Protein AF-C5JAY9-F1 (afdb_monomer)

Solvent-accessible surface area (backbone atoms only — not comparable to full-atom values): 7268 Å² total; per-residue (Å²): 112,69,67,57,71,76,38,45,68,59,54,48,51,52,50,53,49,55,44,64,76,41,40,61,64,52,49,21,48,75,73,59,44,41,78,36,48,52,66,61,45,54,55,37,61,73,46,98,78,43,46,49,36,38,30,34,40,52,70,69,57,42,56,73,42,31,56,78,83,48,43,87,45,31,54,86,51,37,78,82,42,26,53,61,49,39,69,72,47,78,68,50,41,33,35,19,28,18,63,59,25,70,67,8,39,56,47,28,38,52,32,44,74,48,63,37,78,39,34,24,24,28,48,42,13,50,55,43,32,50,74,72,68,51,76,61,43,104

Mean predicted aligned error: 4.29 Å

Secondary structure (DSSP, 8-state):
-HHHHHHHHHHHHHHHHHHHHHHHHHHHHHTTEEEE-HHHHHHHHTSSS--EEEE-S-HHHHHH-EETTPEE--HHHHHHHHHHHHHHTTT--EEEE-SSSHHHHHHHHHHHHTT-SSEEEETTHHHHHHHTT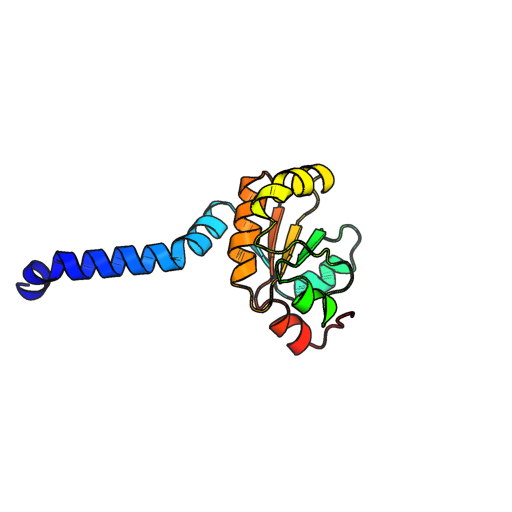--EE-

Radius of gyration: 17.71 Å; Cα contacts (8 Å, |Δi|>4): 225; chains: 1; bounding box: 49×29×50 Å

Sequence (138 aa):
MEWLEQNGLMLLMLAVFGYLLLWDRIMARILGVENITVHDLSTRLGGEDPPLLVDVRTPREFQAGHVKQAISVPLSELGSRREQIVRKNEGRAVAVICQSGNRSVKGSLALKRAGAKKVYNVAGGLSHWQAQGYTVLK

Foldseek 3Di:
DVVCVVCVVVVVVVVVVVCVVCVLVVLCVVLAAAADELVRLVVQCPDPQHAAEEEQDDPVVQQVWAAPNYDYDHLVRLLVCLLVCQVVRVQGAYEYAYQQQPSSSSSQSSNSVSPRNHYYGHHGGVPNNVVVVHGIDD

Nearest PDB structures (foldseek):
  3tp9-assembly1_B  TM=9.636E-01  e=5.477E-09  Alicyclobacillus acidocaldarius subsp. acidocaldarius DSM 446
  6mxv-assembly1_A  TM=9.030E-01  e=1.874E-09  Francisella tularensis subsp. tularensis SCHU S4
  3o3w-assembly2_F  TM=8.188E-01  e=2.135E-06  Halalkalibacterium halodurans
  3o3w-assembly2_D  TM=8.455E-01  e=3.650E-06  Halalkalibacterium halodurans
  1yt8-assembly1_A  TM=8.371E-01  e=6.673E-06  Pseudomonas aeruginosa

Structure (mmCIF, N/CA/C/O backbone):
data_AF-C5JAY9-F1
#
_entry.id   AF-C5JAY9-F1
#
loop_
_atom_site.group_PDB
_atom_site.id
_atom_site.type_symbol
_atom_site.label_atom_id
_atom_site.label_alt_id
_atom_site.label_comp_id
_atom_site.label_asym_id
_atom_site.label_entity_id
_atom_site.label_seq_id
_atom_site.pdbx_PDB_ins_code
_atom_site.Cartn_x
_atom_site.Cartn_y
_atom_site.Cartn_z
_atom_site.occupancy
_atom_site.B_iso_or_equiv
_atom_site.auth_seq_id
_atom_site.auth_comp_id
_atom_site.auth_asym_id
_atom_site.auth_atom_id
_atom_site.pdbx_PDB_model_num
ATOM 1 N N . MET A 1 1 ? 37.914 -6.129 -27.183 1.00 67.88 1 MET A N 1
ATOM 2 C CA . MET A 1 1 ? 37.323 -4.847 -27.625 1.00 67.88 1 MET A CA 1
ATOM 3 C C . MET A 1 1 ? 36.287 -5.078 -28.723 1.00 67.88 1 MET A C 1
ATOM 5 O O . MET A 1 1 ? 35.158 -4.659 -28.533 1.00 67.88 1 MET A O 1
ATOM 9 N N . GLU A 1 2 ? 36.592 -5.860 -29.764 1.00 83.94 2 GLU A N 1
ATOM 10 C CA . GLU A 1 2 ? 35.674 -6.165 -30.888 1.00 83.94 2 GLU A CA 1
ATOM 11 C C . GLU A 1 2 ? 34.303 -6.749 -30.495 1.00 83.94 2 GLU A C 1
ATOM 13 O O . GLU A 1 2 ? 33.283 -6.393 -31.077 1.00 83.94 2 GLU A O 1
ATOM 18 N N . TRP A 1 3 ? 34.243 -7.608 -29.470 1.00 86.06 3 TRP A N 1
ATOM 19 C CA . TRP A 1 3 ? 32.975 -8.201 -29.023 1.00 86.06 3 TRP A CA 1
ATOM 20 C C . TRP A 1 3 ? 31.979 -7.155 -28.502 1.00 86.06 3 TRP A C 1
ATOM 22 O O . TRP A 1 3 ? 30.781 -7.269 -28.750 1.00 86.06 3 TRP A O 1
ATOM 32 N N . LEU A 1 4 ? 32.465 -6.126 -27.801 1.00 82.19 4 LEU A N 1
ATOM 33 C CA . LEU A 1 4 ? 31.625 -5.049 -27.269 1.00 82.19 4 LEU A CA 1
ATOM 34 C C . LEU A 1 4 ? 31.088 -4.158 -28.390 1.00 82.19 4 LEU A C 1
ATOM 36 O O . LEU A 1 4 ? 29.932 -3.747 -28.335 1.00 82.19 4 LEU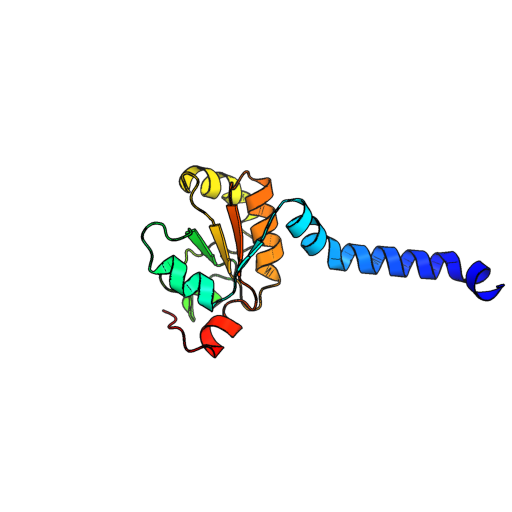 A O 1
ATOM 40 N N . GLU A 1 5 ? 31.896 -3.916 -29.422 1.00 84.38 5 GLU A N 1
ATOM 41 C CA . GLU A 1 5 ? 31.471 -3.159 -30.602 1.00 84.38 5 GLU A CA 1
ATOM 42 C C . GLU A 1 5 ? 30.418 -3.921 -31.416 1.00 84.38 5 GLU A C 1
ATOM 44 O O . GLU A 1 5 ? 29.430 -3.330 -31.847 1.00 84.38 5 GLU A O 1
ATOM 49 N N . GLN A 1 6 ? 30.551 -5.246 -31.543 1.00 91.19 6 GLN A N 1
ATOM 50 C CA . GLN A 1 6 ? 29.572 -6.088 -32.246 1.00 91.19 6 GLN A CA 1
ATOM 51 C C . GLN A 1 6 ? 28.268 -6.307 -31.464 1.00 91.19 6 GLN A C 1
ATOM 53 O O . GLN A 1 6 ? 27.214 -6.498 -32.066 1.00 91.19 6 GLN A O 1
ATOM 58 N N . ASN A 1 7 ? 28.312 -6.272 -30.129 1.00 93.81 7 ASN A N 1
ATOM 59 C CA . ASN A 1 7 ? 27.167 -6.598 -29.270 1.00 93.81 7 ASN A CA 1
ATOM 60 C C . ASN A 1 7 ? 26.556 -5.386 -28.551 1.00 93.81 7 ASN A C 1
ATOM 62 O O . ASN A 1 7 ? 25.682 -5.555 -27.697 1.00 93.81 7 ASN A O 1
ATOM 66 N N . GLY A 1 8 ? 26.965 -4.163 -28.896 1.00 93.12 8 GLY A N 1
ATOM 67 C CA . GLY A 1 8 ? 26.502 -2.940 -28.234 1.00 93.12 8 GLY A CA 1
ATOM 68 C C . GLY A 1 8 ? 24.975 -2.799 -28.197 1.00 93.12 8 GLY A C 1
ATOM 69 O O . GLY A 1 8 ? 24.414 -2.460 -27.156 1.00 93.12 8 GLY A O 1
ATOM 70 N N . LEU A 1 9 ? 24.280 -3.149 -29.288 1.00 94.06 9 LEU A N 1
ATOM 71 C CA . LEU A 1 9 ? 22.813 -3.113 -29.344 1.00 94.06 9 LEU A CA 1
ATOM 72 C C . LEU A 1 9 ? 22.167 -4.143 -28.403 1.00 94.06 9 LEU A C 1
ATOM 74 O O . LEU A 1 9 ? 21.178 -3.834 -27.743 1.00 94.06 9 LEU A O 1
ATOM 78 N N . MET A 1 10 ? 22.733 -5.349 -28.297 1.00 92.12 10 MET A N 1
ATOM 79 C CA . MET A 1 10 ? 22.253 -6.372 -27.363 1.00 92.12 10 MET A CA 1
ATOM 80 C C . MET A 1 10 ? 22.414 -5.908 -25.912 1.00 92.12 10 MET A C 1
ATOM 82 O O . MET A 1 10 ? 21.481 -6.022 -25.119 1.00 92.12 10 MET A O 1
ATOM 86 N N . LEU A 1 11 ? 23.571 -5.334 -25.573 1.00 94.19 11 LEU A N 1
ATOM 87 C CA . LEU A 1 11 ? 23.835 -4.786 -24.241 1.00 94.19 11 LEU A CA 1
ATOM 88 C C . LEU A 1 11 ? 22.891 -3.623 -23.909 1.00 94.19 11 LEU A C 1
ATOM 90 O O . LEU A 1 11 ? 22.359 -3.569 -22.800 1.00 94.19 11 LEU A O 1
ATOM 94 N N . LEU A 1 12 ? 22.615 -2.744 -24.877 1.00 95.25 12 LEU A N 1
ATOM 95 C CA . LEU A 1 12 ? 21.628 -1.673 -24.736 1.00 95.25 12 LEU A CA 1
ATOM 96 C C . LEU A 1 12 ? 20.226 -2.238 -24.472 1.00 95.25 12 LEU A C 1
ATOM 98 O O . LEU A 1 12 ? 19.550 -1.787 -23.552 1.00 95.25 12 LEU A O 1
ATOM 102 N N . MET A 1 13 ? 19.794 -3.244 -25.238 1.00 95.00 13 MET A N 1
ATOM 103 C CA . MET A 1 13 ? 18.486 -3.877 -25.046 1.00 95.00 13 MET A CA 1
ATOM 104 C C . MET A 1 13 ? 18.367 -4.534 -23.670 1.00 95.00 13 MET A C 1
ATOM 106 O O . MET A 1 13 ? 17.345 -4.365 -23.009 1.00 95.00 13 MET A O 1
ATOM 110 N N . LEU A 1 14 ? 19.410 -5.225 -23.200 1.00 95.31 14 LEU A N 1
ATOM 111 C CA . LEU A 1 14 ? 19.438 -5.807 -21.856 1.00 95.31 14 LEU A CA 1
ATOM 112 C C . LEU A 1 14 ? 19.372 -4.731 -20.767 1.00 95.31 14 LEU A C 1
ATOM 114 O O . LEU A 1 14 ? 18.643 -4.898 -19.789 1.00 95.31 14 LEU A O 1
ATOM 118 N N . ALA A 1 15 ? 20.076 -3.613 -20.949 1.00 94.12 15 ALA A N 1
ATOM 119 C CA . ALA A 1 15 ? 20.030 -2.486 -20.025 1.00 94.12 15 ALA A CA 1
ATOM 120 C C . ALA A 1 15 ? 18.639 -1.833 -19.988 1.00 94.12 15 ALA A C 1
ATOM 122 O O . ALA A 1 15 ? 18.084 -1.633 -18.908 1.00 94.12 15 ALA A O 1
ATOM 123 N N . VAL A 1 16 ? 18.038 -1.558 -21.152 1.00 95.25 16 VAL A N 1
ATOM 124 C CA . VAL A 1 16 ? 16.678 -1.006 -21.261 1.00 95.25 16 VAL A CA 1
ATOM 125 C C . VAL A 1 16 ? 15.661 -1.967 -20.654 1.00 95.25 16 VAL A C 1
ATOM 127 O O . VAL A 1 16 ? 14.815 -1.548 -19.869 1.00 95.25 16 VAL A O 1
ATOM 130 N N . PHE A 1 17 ? 15.755 -3.262 -20.949 1.00 94.69 17 PHE A N 1
ATOM 131 C CA . PHE A 1 17 ? 14.855 -4.268 -20.396 1.00 94.69 17 PHE A CA 1
ATOM 132 C C . PHE A 1 17 ? 14.981 -4.374 -18.871 1.00 94.69 17 PHE A C 1
ATOM 134 O O . PHE A 1 17 ? 13.976 -4.312 -18.162 1.00 94.69 17 PHE A O 1
ATOM 141 N N . GLY A 1 18 ? 16.209 -4.449 -18.348 1.00 91.44 18 GLY A N 1
ATOM 142 C CA . GLY A 1 18 ? 16.464 -4.438 -16.907 1.00 91.44 18 GLY A CA 1
ATOM 143 C C . GLY A 1 18 ? 15.924 -3.175 -16.234 1.00 91.44 18 GLY A C 1
ATOM 144 O O . GLY A 1 18 ? 15.315 -3.245 -15.166 1.00 91.44 18 GLY A O 1
ATOM 145 N N . TYR A 1 19 ? 16.064 -2.027 -16.895 1.00 91.56 19 TYR A N 1
ATOM 146 C CA . TYR A 1 19 ? 15.515 -0.765 -16.424 1.00 91.56 19 TYR A CA 1
ATOM 147 C C . TYR A 1 19 ? 13.983 -0.762 -16.391 1.00 91.56 19 TYR A C 1
ATOM 149 O O . TYR A 1 19 ? 13.402 -0.403 -15.369 1.00 91.56 19 TYR A O 1
ATOM 157 N N . LEU A 1 20 ? 13.316 -1.232 -17.449 1.00 89.94 20 LEU A N 1
ATOM 158 C CA . LEU A 1 20 ? 11.854 -1.342 -17.504 1.00 89.94 20 LEU A CA 1
ATOM 159 C C . LEU A 1 20 ? 11.300 -2.258 -16.401 1.00 89.94 20 LEU A C 1
ATOM 161 O O . LEU A 1 20 ? 10.275 -1.939 -15.799 1.00 89.94 20 LEU A O 1
ATOM 165 N N . LEU A 1 21 ? 11.996 -3.353 -16.074 1.00 87.62 21 LEU A N 1
ATOM 166 C CA . LEU A 1 21 ? 11.607 -4.257 -14.983 1.00 87.62 21 LEU A CA 1
ATOM 167 C C . LEU A 1 21 ? 11.727 -3.620 -13.591 1.00 87.62 21 LEU A C 1
ATOM 169 O O . LEU A 1 21 ? 11.006 -3.998 -12.663 1.00 87.62 21 LEU A O 1
ATOM 173 N N . LEU A 1 22 ? 12.644 -2.668 -13.426 1.00 89.44 22 LEU A N 1
ATOM 174 C CA . LEU A 1 22 ? 12.898 -1.993 -12.155 1.00 89.44 22 LEU A CA 1
ATOM 175 C C . LEU A 1 22 ? 12.255 -0.605 -12.067 1.00 89.44 22 LEU A C 1
ATOM 177 O O . LEU A 1 22 ? 12.229 -0.032 -10.976 1.00 89.44 22 LEU A O 1
ATOM 181 N N . TRP A 1 23 ? 11.693 -0.093 -13.165 1.00 89.38 23 TRP A N 1
ATOM 182 C CA . TRP A 1 23 ? 11.180 1.271 -13.291 1.00 89.38 23 TRP A CA 1
ATOM 183 C C . TRP A 1 23 ? 10.227 1.654 -12.159 1.00 89.38 23 TRP A C 1
ATOM 185 O O . TRP A 1 23 ? 10.418 2.683 -11.517 1.00 89.38 23 TRP A O 1
ATOM 195 N N . ASP A 1 24 ? 9.246 0.808 -11.837 1.00 88.69 24 ASP A N 1
ATOM 196 C CA . ASP A 1 24 ? 8.294 1.107 -10.760 1.00 88.69 24 ASP A CA 1
ATOM 197 C C . ASP A 1 24 ? 8.974 1.228 -9.393 1.00 88.69 24 ASP A C 1
ATOM 199 O O . ASP A 1 24 ? 8.597 2.083 -8.595 1.00 88.69 24 ASP A O 1
ATOM 203 N N . ARG A 1 25 ? 9.999 0.410 -9.116 1.00 90.06 25 ARG A N 1
ATOM 204 C CA . ARG A 1 25 ? 10.751 0.473 -7.852 1.00 90.06 25 ARG A CA 1
ATOM 205 C C . ARG A 1 25 ? 11.641 1.708 -7.788 1.00 90.06 25 ARG A C 1
ATOM 207 O O . ARG A 1 25 ? 11.746 2.326 -6.729 1.00 90.06 25 ARG A O 1
ATOM 214 N N . ILE A 1 26 ? 12.258 2.067 -8.910 1.00 91.56 26 ILE A N 1
ATOM 215 C CA . ILE A 1 26 ? 13.068 3.280 -9.041 1.00 91.56 26 ILE A CA 1
ATOM 216 C C . ILE A 1 26 ? 12.177 4.506 -8.826 1.00 91.56 26 ILE A C 1
ATOM 218 O O . ILE A 1 26 ? 12.443 5.315 -7.939 1.00 91.56 26 ILE A O 1
ATOM 222 N N . MET A 1 27 ? 11.061 4.594 -9.550 1.00 92.62 27 MET A N 1
ATOM 223 C CA . MET A 1 27 ? 10.123 5.709 -9.445 1.00 92.62 27 MET A CA 1
ATOM 224 C C . MET A 1 27 ? 9.453 5.795 -8.078 1.00 92.62 27 MET A C 1
ATOM 226 O O . MET A 1 27 ? 9.246 6.899 -7.582 1.00 92.62 27 MET A O 1
ATOM 230 N N . ALA A 1 28 ? 9.137 4.661 -7.448 1.00 90.75 28 ALA A N 1
ATOM 231 C CA . ALA A 1 28 ? 8.615 4.648 -6.087 1.00 90.75 28 ALA A CA 1
ATOM 232 C C . ALA A 1 28 ? 9.596 5.331 -5.124 1.00 90.75 28 ALA A C 1
ATOM 234 O O . ALA A 1 28 ? 9.187 6.213 -4.374 1.00 90.75 28 ALA A O 1
ATOM 235 N N . ARG A 1 29 ? 10.893 5.010 -5.200 1.00 91.50 29 ARG A N 1
ATOM 236 C CA . ARG A 1 29 ? 11.915 5.665 -4.370 1.00 91.50 29 ARG A CA 1
ATOM 237 C C . ARG A 1 29 ? 12.100 7.142 -4.701 1.00 91.50 29 ARG A C 1
ATOM 239 O O . ARG A 1 29 ? 12.133 7.947 -3.780 1.00 91.50 29 ARG A O 1
ATOM 246 N N . ILE A 1 30 ? 12.170 7.500 -5.985 1.00 93.12 30 ILE A N 1
ATOM 247 C CA . ILE A 1 30 ? 12.321 8.900 -6.425 1.00 93.12 30 ILE A CA 1
ATOM 248 C C . ILE A 1 30 ? 11.158 9.759 -5.926 1.00 93.12 30 ILE A C 1
ATOM 250 O O . ILE A 1 30 ? 11.371 10.865 -5.441 1.00 93.12 30 ILE A O 1
ATOM 254 N N . LEU A 1 31 ? 9.928 9.245 -5.998 1.00 92.81 31 LEU A N 1
ATOM 255 C CA . LEU A 1 31 ? 8.759 9.954 -5.488 1.00 92.81 31 LEU A CA 1
ATOM 256 C C . LEU A 1 31 ? 8.617 9.869 -3.962 1.00 92.81 31 LEU A C 1
ATOM 258 O O . LEU A 1 31 ? 7.643 10.394 -3.440 1.00 92.81 31 LEU A O 1
ATOM 262 N N . GLY A 1 32 ? 9.543 9.243 -3.231 1.00 93.94 32 GLY A N 1
ATOM 263 C CA . GLY A 1 32 ? 9.515 9.189 -1.767 1.00 93.94 32 GLY A CA 1
ATOM 264 C C . GLY A 1 32 ? 8.493 8.202 -1.194 1.00 93.94 32 GLY A C 1
ATOM 265 O O . GLY A 1 32 ? 7.874 8.477 -0.168 1.00 93.94 32 GLY A O 1
ATOM 266 N N . VAL A 1 33 ? 8.262 7.075 -1.871 1.00 96.75 33 VAL A N 1
ATOM 267 C CA . VAL A 1 33 ? 7.605 5.907 -1.271 1.00 96.75 33 VAL A CA 1
ATOM 268 C C . VAL A 1 33 ? 8.627 5.187 -0.397 1.00 96.75 33 VAL A C 1
ATOM 270 O O . VAL A 1 33 ? 9.649 4.697 -0.880 1.00 96.75 33 VAL A O 1
ATOM 273 N N . GLU A 1 34 ? 8.328 5.100 0.891 1.00 96.44 34 GLU A N 1
ATOM 274 C CA . GLU A 1 34 ? 9.155 4.397 1.870 1.00 96.44 34 GLU A CA 1
ATOM 275 C C . GLU A 1 34 ? 8.712 2.928 1.975 1.00 96.44 34 GLU A C 1
ATOM 277 O O . GLU A 1 34 ? 7.548 2.597 1.751 1.00 96.44 34 GLU A O 1
ATOM 282 N N . ASN A 1 35 ? 9.621 2.018 2.326 1.00 97.00 35 ASN A N 1
ATOM 283 C CA . ASN A 1 35 ? 9.226 0.662 2.710 1.00 97.00 35 ASN A CA 1
ATOM 284 C C . ASN A 1 35 ? 9.009 0.621 4.221 1.00 97.00 35 ASN A C 1
ATOM 286 O O . ASN A 1 35 ? 9.831 1.141 4.969 1.00 97.00 35 ASN A O 1
ATOM 290 N N . ILE A 1 36 ? 7.940 -0.037 4.656 1.00 97.62 36 ILE A N 1
ATOM 291 C CA . ILE A 1 36 ? 7.690 -0.325 6.069 1.00 97.62 36 ILE A CA 1
ATOM 292 C C . ILE A 1 36 ? 7.703 -1.836 6.287 1.00 97.62 36 ILE A C 1
ATOM 294 O O . ILE A 1 36 ? 7.188 -2.591 5.454 1.00 97.62 36 ILE A O 1
ATOM 298 N N . THR A 1 37 ? 8.312 -2.291 7.381 1.00 97.94 37 THR A N 1
ATOM 299 C CA . THR A 1 37 ? 8.264 -3.705 7.764 1.00 97.94 37 THR A CA 1
ATOM 300 C C . THR A 1 37 ? 6.875 -4.059 8.299 1.00 97.94 37 THR A C 1
ATOM 302 O O . THR A 1 37 ? 6.119 -3.191 8.737 1.00 97.94 37 THR A O 1
ATOM 305 N N . VAL A 1 38 ? 6.517 -5.344 8.285 1.00 97.38 38 VAL A N 1
ATOM 306 C CA . VAL A 1 38 ? 5.248 -5.796 8.884 1.00 97.38 38 VAL A CA 1
ATOM 307 C C . VAL A 1 38 ? 5.203 -5.542 10.393 1.00 97.38 38 VAL A C 1
ATOM 309 O O . VAL A 1 38 ? 4.141 -5.226 10.919 1.00 97.38 38 VAL A O 1
ATOM 312 N N . HIS A 1 39 ? 6.359 -5.588 11.062 1.00 97.00 39 HIS A N 1
ATOM 313 C CA . HIS A 1 39 ? 6.482 -5.291 12.485 1.00 97.00 39 HIS A CA 1
ATOM 314 C C . HIS A 1 39 ? 6.196 -3.816 12.781 1.00 97.00 39 HIS A C 1
ATOM 316 O O . HIS A 1 39 ? 5.291 -3.505 13.554 1.00 97.00 39 HIS A O 1
ATOM 322 N N . ASP A 1 40 ? 6.887 -2.902 12.093 1.00 97.38 40 ASP A N 1
ATOM 323 C CA . ASP A 1 40 ? 6.679 -1.460 12.270 1.00 97.38 40 ASP A CA 1
ATOM 324 C C . ASP A 1 40 ? 5.254 -1.048 11.899 1.00 97.38 40 ASP A C 1
ATOM 326 O O . ASP A 1 40 ? 4.661 -0.184 12.545 1.00 97.38 40 ASP A O 1
ATOM 330 N N . LEU A 1 41 ? 4.688 -1.666 10.856 1.00 97.56 41 LEU A N 1
ATOM 331 C CA . LEU A 1 41 ? 3.300 -1.437 10.483 1.00 97.56 41 LEU A CA 1
ATOM 332 C C . LEU A 1 41 ? 2.353 -1.880 11.601 1.00 97.56 41 LEU A C 1
ATOM 334 O O . LEU A 1 41 ? 1.463 -1.114 11.953 1.00 97.56 41 LEU A O 1
ATOM 338 N N . SER A 1 42 ? 2.547 -3.074 12.172 1.00 96.94 42 SER A N 1
ATOM 339 C CA . SER A 1 42 ? 1.723 -3.565 13.282 1.00 96.94 42 SER A CA 1
ATOM 340 C C . SER A 1 42 ? 1.752 -2.609 14.472 1.00 96.94 42 SER A C 1
ATOM 342 O O . SER A 1 42 ? 0.699 -2.295 15.022 1.00 96.94 42 SER A O 1
ATOM 344 N N . THR A 1 43 ? 2.931 -2.101 14.836 1.00 96.38 43 THR A N 1
ATOM 345 C CA . THR A 1 43 ? 3.077 -1.119 15.918 1.00 96.38 43 THR A CA 1
ATOM 346 C C . THR A 1 43 ? 2.334 0.178 15.598 1.00 96.38 43 THR A C 1
ATOM 348 O O . THR A 1 43 ? 1.579 0.678 16.427 1.00 96.38 43 THR A O 1
ATOM 351 N N . ARG A 1 44 ? 2.475 0.709 14.375 1.00 96.25 44 ARG A N 1
ATOM 352 C CA . ARG A 1 44 ? 1.790 1.947 13.962 1.00 96.25 44 ARG A CA 1
ATOM 353 C C . ARG A 1 44 ? 0.272 1.801 13.889 1.00 96.25 44 ARG A C 1
ATOM 355 O O . ARG A 1 44 ? -0.429 2.747 14.220 1.00 96.25 44 ARG A O 1
ATOM 362 N N . LEU A 1 45 ? -0.240 0.640 13.478 1.00 96.50 45 LEU A N 1
ATOM 363 C CA . LEU A 1 45 ? -1.683 0.367 13.432 1.00 96.50 45 LEU A CA 1
ATOM 364 C C . LEU A 1 45 ? -2.334 0.313 14.823 1.00 96.50 45 LEU A C 1
ATOM 366 O O . LEU A 1 45 ? -3.553 0.442 14.921 1.00 96.50 45 LEU A O 1
ATOM 370 N N . GLY A 1 46 ? -1.544 0.096 15.879 1.00 94.81 46 GLY A N 1
ATOM 371 C CA . GLY A 1 46 ? -1.990 0.159 17.272 1.00 94.81 46 GLY A CA 1
ATOM 372 C C . GLY A 1 46 ? -1.747 1.506 17.960 1.00 94.81 46 GLY A C 1
ATOM 373 O O . GLY A 1 46 ? -2.049 1.622 19.143 1.00 94.81 46 GLY A O 1
ATOM 374 N N . GLY A 1 47 ? -1.170 2.490 17.262 1.00 93.94 47 GLY A N 1
ATOM 375 C CA . GLY A 1 47 ? -0.862 3.816 17.806 1.00 93.94 47 GLY A CA 1
ATOM 376 C C . GLY A 1 47 ? -2.006 4.826 17.672 1.00 93.94 47 GLY A C 1
ATOM 377 O O . GLY A 1 47 ? -3.088 4.503 17.188 1.00 93.94 47 GLY A O 1
ATOM 378 N N . GLU A 1 48 ? -1.741 6.072 18.078 1.00 90.62 48 GLU A N 1
ATOM 379 C CA . GLU A 1 48 ? -2.731 7.165 18.090 1.00 90.62 48 GLU A CA 1
ATOM 380 C C . GLU A 1 48 ? -3.100 7.691 16.689 1.00 90.62 48 GLU A C 1
ATOM 382 O O . GLU A 1 48 ? -4.245 8.077 16.468 1.00 90.62 48 GLU A O 1
ATOM 387 N N . ASP A 1 49 ? -2.163 7.667 15.732 1.00 92.38 49 ASP A N 1
ATOM 388 C CA . ASP A 1 49 ? -2.383 8.065 14.330 1.00 92.38 49 ASP A CA 1
ATOM 389 C C . ASP A 1 49 ? -2.033 6.908 13.372 1.00 92.38 49 ASP A C 1
ATOM 391 O O . ASP A 1 49 ? -0.950 6.879 12.766 1.00 92.38 49 ASP A O 1
ATOM 395 N N . PRO A 1 50 ? -2.900 5.880 13.277 1.00 96.19 50 PRO A N 1
ATOM 396 C CA . PRO A 1 50 ? -2.633 4.725 12.441 1.00 96.19 50 PRO A CA 1
ATOM 397 C C . PRO A 1 50 ? -2.712 5.103 10.954 1.00 96.19 50 PRO A C 1
ATOM 399 O O . PRO A 1 50 ? -3.632 5.812 10.526 1.00 96.19 50 PRO A O 1
ATOM 402 N N . PRO A 1 51 ? -1.787 4.597 10.116 1.00 97.25 51 PRO A N 1
ATOM 403 C CA . PRO A 1 51 ? -1.864 4.827 8.685 1.00 97.25 51 PRO A CA 1
ATOM 404 C C . PRO A 1 51 ? -3.121 4.175 8.100 1.00 97.25 51 PRO A C 1
ATOM 406 O O . PRO A 1 51 ? -3.532 3.094 8.524 1.00 97.25 51 PRO A O 1
ATOM 409 N N . LEU A 1 52 ? -3.676 4.770 7.044 1.00 97.69 52 LEU A N 1
ATOM 410 C CA . LEU A 1 52 ? -4.685 4.102 6.230 1.00 97.69 52 LEU A CA 1
ATOM 411 C C . LEU A 1 52 ? -4.047 2.889 5.550 1.00 97.69 52 LEU A C 1
ATOM 413 O O . LEU A 1 52 ? -3.172 3.041 4.695 1.00 97.69 52 LEU A O 1
ATOM 417 N N . LEU A 1 53 ? -4.495 1.688 5.907 1.00 98.12 53 LEU A N 1
ATOM 418 C CA . LEU A 1 53 ? -4.021 0.455 5.295 1.00 98.12 53 LEU A CA 1
ATOM 419 C C . LEU A 1 53 ? -4.886 0.090 4.084 1.00 98.12 53 LEU A C 1
ATOM 421 O O . LEU A 1 53 ? -6.073 -0.197 4.216 1.00 98.12 53 LEU A O 1
ATOM 425 N N . VAL A 1 54 ? -4.284 0.084 2.898 1.00 98.25 54 VAL A N 1
ATOM 426 C CA . VAL A 1 54 ? -4.941 -0.245 1.628 1.00 98.25 54 VAL A CA 1
ATOM 427 C C . VAL A 1 54 ? -4.428 -1.587 1.124 1.00 98.25 54 VAL A C 1
ATOM 429 O O . VAL A 1 54 ? -3.247 -1.727 0.804 1.00 98.25 54 VAL A O 1
ATOM 432 N N . ASP A 1 55 ? -5.316 -2.568 1.014 1.00 98.50 55 ASP A N 1
ATOM 433 C CA . ASP A 1 55 ? -5.013 -3.858 0.404 1.00 98.50 55 ASP A CA 1
ATOM 434 C C . ASP A 1 55 ? -5.374 -3.838 -1.083 1.00 98.50 55 ASP A C 1
ATOM 436 O O . ASP A 1 55 ? -6.536 -3.658 -1.453 1.00 98.50 55 ASP A O 1
ATOM 440 N N . VAL A 1 56 ? -4.361 -4.022 -1.933 1.00 98.38 56 VAL A N 1
ATOM 441 C CA . VAL A 1 56 ? -4.504 -3.968 -3.397 1.00 98.38 56 VAL A CA 1
ATOM 442 C C . VAL A 1 56 ? -4.634 -5.336 -4.062 1.00 98.38 56 VAL A C 1
ATOM 444 O O . VAL A 1 56 ? -4.530 -5.449 -5.290 1.00 98.38 56 VAL A O 1
ATOM 447 N N . ARG A 1 57 ? -4.826 -6.396 -3.273 1.00 98.50 57 ARG A N 1
ATOM 448 C CA . ARG A 1 57 ? -5.144 -7.735 -3.783 1.00 98.50 57 ARG A CA 1
ATOM 449 C C . ARG A 1 57 ? -6.565 -7.789 -4.343 1.00 98.50 57 ARG A C 1
ATOM 451 O O . ARG A 1 57 ? -7.343 -6.846 -4.232 1.00 98.50 57 ARG A O 1
ATOM 458 N N . THR A 1 58 ? -6.895 -8.901 -4.991 1.00 98.06 58 T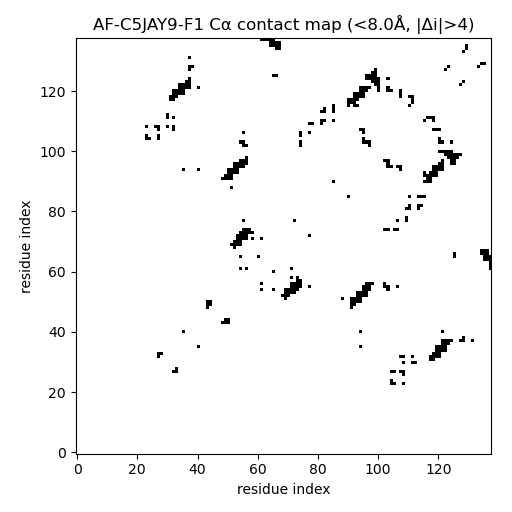HR A N 1
ATOM 459 C CA . THR A 1 58 ? -8.257 -9.126 -5.487 1.00 98.06 58 THR A CA 1
ATOM 460 C C . THR A 1 58 ? -9.257 -9.214 -4.326 1.00 98.06 58 THR A C 1
ATOM 462 O O . THR A 1 58 ? -8.875 -9.615 -3.222 1.00 98.06 58 THR A O 1
ATOM 465 N N . PRO A 1 59 ? -10.552 -8.923 -4.555 1.00 97.25 59 PRO A N 1
ATOM 466 C CA . PRO A 1 59 ? -11.570 -9.050 -3.510 1.00 97.25 59 PRO A CA 1
ATOM 467 C C . PRO A 1 59 ? -11.632 -10.460 -2.904 1.00 97.25 59 PRO A C 1
ATOM 469 O O . PRO A 1 59 ? -11.788 -10.610 -1.697 1.00 97.25 59 PRO A O 1
ATOM 472 N N . ARG A 1 60 ? -11.423 -11.499 -3.727 1.00 97.44 60 ARG A N 1
ATOM 473 C CA . ARG A 1 60 ? -11.376 -12.897 -3.274 1.00 97.44 60 ARG A CA 1
ATOM 474 C C . ARG A 1 60 ? -10.204 -13.164 -2.326 1.00 97.44 60 ARG A C 1
ATOM 476 O O . ARG A 1 60 ? -10.390 -13.813 -1.304 1.00 97.44 60 ARG A O 1
ATOM 483 N N . GLU A 1 61 ? -9.008 -12.668 -2.649 1.00 97.75 61 GLU A N 1
ATOM 484 C CA . GLU A 1 61 ? -7.837 -12.771 -1.762 1.00 97.75 61 GLU A CA 1
ATOM 485 C C . GLU A 1 61 ? -8.062 -12.023 -0.439 1.00 97.75 61 GLU A C 1
ATOM 487 O O . GLU A 1 61 ? -7.639 -12.500 0.611 1.00 97.75 61 GLU A O 1
ATOM 492 N N . PHE A 1 62 ? -8.730 -10.867 -0.486 1.00 98.06 62 PHE A N 1
ATOM 493 C CA . PHE A 1 62 ? -9.048 -10.068 0.698 1.00 98.06 62 PHE A CA 1
ATOM 494 C C . PHE A 1 62 ? -10.029 -10.791 1.635 1.00 98.06 62 PHE A C 1
ATOM 496 O O . PHE A 1 62 ? -9.764 -10.910 2.830 1.00 98.06 62 PHE A O 1
ATOM 503 N N . GLN A 1 63 ? -11.117 -11.342 1.088 1.00 96.88 63 GLN A N 1
ATOM 504 C CA . GLN A 1 63 ? -12.113 -12.128 1.836 1.00 96.88 63 GLN A CA 1
ATOM 505 C C . GLN A 1 63 ? -11.539 -13.433 2.409 1.00 96.88 63 GLN A C 1
ATOM 507 O O . GLN A 1 63 ? -11.991 -13.922 3.438 1.00 96.88 63 GLN A O 1
ATOM 512 N N . ALA A 1 64 ? -10.528 -14.019 1.761 1.00 96.19 64 ALA A N 1
ATOM 513 C CA . ALA A 1 64 ? -9.864 -15.213 2.282 1.00 96.19 64 ALA A CA 1
ATOM 514 C C . ALA A 1 64 ? -9.030 -14.934 3.549 1.00 96.19 64 ALA A C 1
ATOM 516 O O . ALA A 1 64 ? -8.732 -15.861 4.308 1.00 96.19 64 ALA A O 1
ATOM 517 N N . GLY A 1 65 ? -8.638 -13.677 3.765 1.00 97.06 65 GLY A N 1
ATOM 518 C CA . GLY A 1 65 ? -7.814 -13.252 4.887 1.00 97.06 65 GLY A CA 1
ATOM 519 C C . GLY A 1 65 ? -7.161 -11.895 4.626 1.00 97.06 65 GLY A C 1
ATOM 520 O O . GLY A 1 65 ? -6.425 -11.750 3.647 1.00 97.06 65 GLY A O 1
ATOM 521 N N . HIS A 1 66 ? -7.361 -10.916 5.505 1.00 98.19 66 HIS A N 1
ATOM 522 C CA . HIS A 1 66 ? -6.770 -9.577 5.408 1.00 98.19 66 HIS A CA 1
ATOM 523 C C . HIS A 1 66 ? -6.354 -9.023 6.775 1.00 98.19 66 HIS A C 1
ATOM 525 O O . HIS A 1 66 ? -6.790 -9.491 7.824 1.00 98.19 66 HIS A O 1
ATOM 531 N N . VAL A 1 67 ? -5.478 -8.018 6.776 1.00 97.62 67 VAL A N 1
ATOM 532 C CA . VAL A 1 67 ? -5.060 -7.340 8.011 1.00 97.62 67 VAL A CA 1
ATOM 533 C C . VAL A 1 67 ? -6.236 -6.551 8.587 1.00 97.62 67 VAL A C 1
ATOM 535 O O . VAL A 1 67 ? -6.956 -5.876 7.850 1.00 97.62 67 VAL A O 1
ATOM 538 N N . LYS A 1 68 ? -6.420 -6.599 9.910 1.00 94.31 68 LYS A N 1
ATOM 539 C CA . LYS A 1 68 ? -7.448 -5.806 10.599 1.00 94.31 68 LYS A CA 1
ATOM 540 C C . LYS A 1 68 ? -7.301 -4.319 10.234 1.00 94.31 68 LYS A C 1
ATOM 542 O O . LYS A 1 68 ? -6.189 -3.806 10.201 1.00 94.31 68 LYS A O 1
ATOM 547 N N . GLN A 1 69 ? -8.424 -3.631 10.011 1.00 93.31 69 GLN A N 1
ATOM 548 C CA . GLN A 1 69 ? -8.502 -2.219 9.580 1.00 93.31 69 GLN A CA 1
ATOM 549 C C . GLN A 1 69 ? -8.089 -1.945 8.118 1.00 93.31 69 GLN A C 1
ATOM 551 O O . GLN A 1 69 ? -8.206 -0.806 7.668 1.00 93.31 69 GLN A O 1
ATOM 556 N N . ALA A 1 70 ? -7.641 -2.951 7.355 1.00 97.44 70 ALA A N 1
ATOM 557 C CA . ALA A 1 70 ? -7.363 -2.765 5.934 1.00 97.44 70 ALA A CA 1
ATOM 558 C C . ALA A 1 70 ? -8.652 -2.495 5.147 1.00 97.44 70 ALA A C 1
ATOM 560 O O . ALA A 1 70 ? -9.669 -3.153 5.365 1.00 97.44 70 ALA A O 1
ATOM 561 N N . ILE A 1 71 ? -8.594 -1.580 4.180 1.00 97.00 71 ILE A N 1
ATOM 562 C CA . ILE A 1 71 ? -9.641 -1.421 3.167 1.00 97.00 71 ILE A CA 1
ATOM 563 C C . ILE A 1 71 ? -9.252 -2.144 1.878 1.00 97.00 71 ILE A C 1
ATOM 565 O O . ILE A 1 71 ? -8.102 -2.079 1.442 1.00 97.00 71 ILE A O 1
ATOM 569 N N . SER A 1 72 ? -10.215 -2.810 1.239 1.00 97.62 72 SER A N 1
ATOM 570 C CA . SER A 1 72 ? -10.000 -3.460 -0.056 1.00 97.62 72 SER A CA 1
ATOM 571 C C . SER A 1 72 ? -10.122 -2.448 -1.196 1.00 97.62 72 SER A C 1
ATOM 573 O O . SER A 1 72 ? -11.186 -1.860 -1.423 1.00 97.62 72 SER A O 1
ATOM 575 N N . VAL A 1 73 ? -9.025 -2.236 -1.921 1.00 97.44 73 VAL A N 1
ATOM 576 C CA . VAL A 1 73 ? -8.998 -1.450 -3.159 1.00 97.44 73 VAL A CA 1
ATOM 577 C C . VAL A 1 73 ? -8.113 -2.179 -4.168 1.00 97.44 73 VAL A C 1
ATOM 579 O O . VAL A 1 73 ? -6.917 -1.889 -4.245 1.00 97.44 73 VAL A O 1
ATOM 582 N N . PRO A 1 74 ? -8.671 -3.120 -4.949 1.00 97.69 74 PRO A N 1
ATOM 583 C CA . PRO A 1 74 ? -7.902 -3.906 -5.903 1.00 97.69 74 PRO A CA 1
ATOM 584 C C . PRO A 1 74 ? -7.057 -3.029 -6.824 1.00 97.69 74 PRO A C 1
ATOM 586 O O . PRO A 1 74 ? -7.498 -1.968 -7.270 1.00 97.69 74 PRO A O 1
ATOM 589 N N . LEU A 1 75 ? -5.846 -3.485 -7.153 1.00 97.00 75 LEU A N 1
ATOM 590 C CA . LEU A 1 75 ? -4.915 -2.706 -7.976 1.00 97.00 75 LEU A CA 1
ATOM 591 C C . LEU A 1 75 ? -5.526 -2.253 -9.315 1.00 97.00 75 LEU A C 1
ATOM 593 O O . LEU A 1 75 ? -5.219 -1.161 -9.788 1.00 97.00 75 LEU A O 1
ATOM 597 N N . SER A 1 76 ? -6.409 -3.069 -9.896 1.00 95.69 76 SER A N 1
ATOM 598 C CA . SER A 1 76 ? -7.152 -2.764 -11.124 1.00 95.69 76 SER A CA 1
ATOM 599 C C . SER A 1 76 ? -8.087 -1.559 -10.989 1.00 95.69 76 SER A C 1
ATOM 601 O O . SER A 1 76 ? -8.285 -0.829 -11.953 1.00 95.69 76 SER A O 1
ATOM 603 N N . GLU A 1 77 ? -8.640 -1.322 -9.801 1.00 94.69 77 GLU A N 1
ATOM 604 C CA . GLU A 1 77 ? -9.555 -0.210 -9.512 1.00 94.69 77 GLU A CA 1
ATOM 605 C C . GLU A 1 77 ? -8.835 1.011 -8.938 1.00 94.69 77 GLU A C 1
ATOM 607 O O . GLU A 1 77 ? -9.343 2.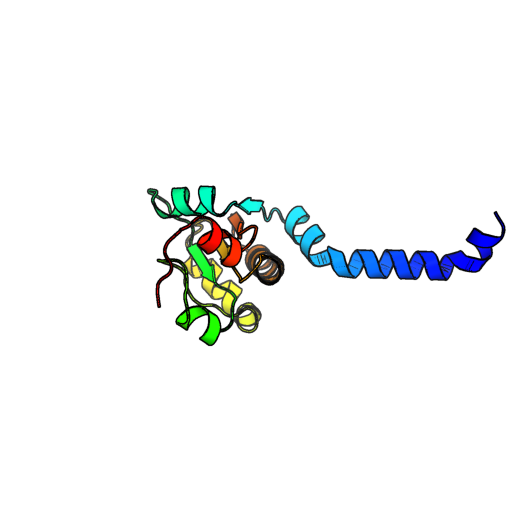132 -8.984 1.00 94.69 77 GLU A O 1
ATOM 612 N N . LEU A 1 78 ? -7.638 0.818 -8.382 1.00 93.75 78 LEU A N 1
ATOM 613 C CA . LEU A 1 78 ? -6.883 1.888 -7.742 1.00 93.75 78 LEU A CA 1
ATOM 614 C C . LEU A 1 78 ? -6.606 3.046 -8.712 1.00 93.75 78 LEU A C 1
ATOM 616 O O . LEU A 1 78 ? -6.581 4.203 -8.301 1.00 93.75 78 LEU A O 1
ATOM 620 N N . GLY A 1 79 ? -6.466 2.749 -10.008 1.00 90.00 79 GLY A N 1
ATOM 621 C CA . GLY A 1 79 ? -6.321 3.751 -11.060 1.00 90.00 79 GLY A CA 1
ATOM 622 C C . GLY A 1 79 ? -7.430 4.808 -11.044 1.00 90.00 79 GLY A C 1
ATOM 623 O O . GLY A 1 79 ? -7.118 5.994 -11.039 1.00 90.00 79 GLY A O 1
ATOM 624 N N . SER A 1 80 ? -8.699 4.407 -10.977 1.00 93.00 80 SER A N 1
ATOM 625 C CA . SER A 1 80 ? -9.838 5.336 -10.970 1.00 93.00 80 SER A CA 1
ATOM 626 C C . SER A 1 80 ? -10.171 5.873 -9.574 1.00 93.00 80 SER A C 1
ATOM 628 O O . SER A 1 80 ? -10.739 6.954 -9.446 1.00 93.00 80 SER A O 1
ATOM 630 N N . ARG A 1 81 ? -9.802 5.149 -8.509 1.00 93.50 81 ARG A N 1
ATOM 631 C CA . ARG A 1 81 ? -10.184 5.482 -7.123 1.00 93.50 81 ARG A CA 1
ATOM 632 C C . ARG A 1 81 ? -9.136 6.289 -6.348 1.00 93.50 81 ARG A C 1
ATOM 634 O O . ARG A 1 81 ? -9.469 6.865 -5.313 1.00 93.50 81 ARG A O 1
ATOM 641 N N . ARG A 1 82 ? -7.885 6.357 -6.819 1.00 95.06 82 ARG A N 1
ATOM 642 C CA . ARG A 1 82 ? -6.752 6.986 -6.102 1.00 95.06 82 ARG A CA 1
ATOM 643 C C . ARG A 1 82 ? -7.024 8.413 -5.619 1.00 95.06 82 ARG A C 1
ATOM 645 O O . ARG A 1 82 ? -6.740 8.714 -4.467 1.00 95.06 82 ARG A O 1
ATOM 652 N N . GLU A 1 83 ? -7.611 9.274 -6.446 1.00 94.56 83 GLU A N 1
ATOM 653 C CA . GLU A 1 83 ? -7.864 10.680 -6.088 1.00 94.56 83 GLU A CA 1
ATOM 654 C C . GLU A 1 83 ? -8.927 10.801 -4.995 1.00 94.56 83 GLU A C 1
ATOM 656 O O . GLU A 1 83 ? -8.786 11.580 -4.052 1.00 94.56 83 GLU A O 1
ATOM 661 N N . GLN A 1 84 ? -9.969 9.969 -5.071 1.00 94.50 84 GLN A N 1
ATOM 662 C CA . GLN A 1 84 ? -10.985 9.884 -4.028 1.00 94.50 84 GLN A CA 1
ATOM 663 C C . GLN A 1 84 ? -10.375 9.415 -2.701 1.00 94.50 84 GLN A C 1
ATOM 665 O O . GLN A 1 84 ? -10.712 9.968 -1.654 1.00 94.50 84 GLN A O 1
ATOM 670 N N . ILE A 1 85 ? -9.485 8.418 -2.742 1.00 94.19 85 ILE A N 1
ATOM 671 C CA . ILE A 1 85 ? -8.787 7.902 -1.557 1.00 94.19 85 ILE A CA 1
ATOM 672 C C . ILE A 1 85 ? -7.934 9.004 -0.934 1.00 94.19 85 ILE A C 1
ATOM 674 O O . ILE A 1 85 ? -8.080 9.271 0.253 1.00 94.19 85 ILE A O 1
ATOM 678 N N . VAL A 1 86 ? -7.102 9.688 -1.727 1.00 95.00 86 VAL A N 1
ATOM 679 C CA . VAL A 1 86 ? -6.239 10.774 -1.233 1.00 95.00 86 VAL A CA 1
ATOM 680 C C . VAL A 1 86 ? -7.062 11.892 -0.599 1.00 95.00 86 VAL A C 1
ATOM 682 O O . VAL A 1 86 ? -6.738 12.325 0.505 1.00 95.00 86 VAL A O 1
ATOM 685 N N . ARG A 1 87 ? -8.162 12.305 -1.242 1.00 93.44 87 ARG A N 1
ATOM 686 C CA . ARG A 1 87 ? -9.049 13.353 -0.718 1.00 93.44 87 ARG A CA 1
ATOM 687 C C . ARG A 1 87 ? -9.686 12.971 0.620 1.00 93.44 87 ARG A C 1
ATOM 689 O O . ARG A 1 87 ? -9.760 13.807 1.509 1.00 93.44 87 ARG A O 1
ATOM 696 N N . LYS A 1 88 ? -10.133 11.720 0.767 1.00 92.88 88 LYS A N 1
ATOM 697 C CA . LYS A 1 88 ? -10.772 11.210 1.996 1.00 92.88 88 LYS A CA 1
ATOM 698 C C . LYS A 1 88 ? -9.785 10.845 3.108 1.00 92.88 88 LYS A C 1
ATOM 700 O O . LYS A 1 88 ? -10.198 10.612 4.236 1.00 92.88 88 LYS A O 1
ATOM 705 N N . ASN A 1 89 ? -8.499 10.724 2.795 1.00 92.88 89 ASN A N 1
ATOM 706 C CA . ASN A 1 89 ? -7.489 10.266 3.744 1.00 92.88 89 ASN A CA 1
ATOM 707 C C . ASN A 1 89 ? -7.010 11.371 4.711 1.00 92.88 89 ASN A C 1
ATOM 709 O O . ASN A 1 89 ? -6.282 11.071 5.654 1.00 92.88 89 ASN A O 1
ATOM 713 N N . GLU A 1 90 ? -7.411 12.631 4.488 1.00 90.38 90 GLU A N 1
ATOM 714 C CA . GLU A 1 90 ? -7.161 13.776 5.390 1.00 90.38 90 GLU A CA 1
ATOM 715 C C . GLU A 1 90 ? -5.675 13.989 5.741 1.00 90.38 90 GLU A C 1
ATOM 717 O O . GLU A 1 90 ? -5.314 14.573 6.754 1.00 90.38 90 GLU A O 1
ATOM 722 N N . GLY A 1 91 ? -4.775 13.537 4.864 1.00 90.38 91 GLY A N 1
ATOM 723 C CA . GLY A 1 91 ? -3.332 13.703 5.030 1.00 90.38 91 GLY A CA 1
ATOM 724 C C . GLY A 1 91 ? -2.633 12.646 5.889 1.00 90.38 91 GLY A C 1
ATOM 725 O O . GLY A 1 91 ? -1.405 12.714 5.971 1.00 90.38 91 GLY A O 1
ATOM 726 N N . ARG A 1 92 ? -3.353 11.656 6.439 1.00 94.69 92 ARG A N 1
ATOM 727 C CA . ARG A 1 92 ? -2.754 10.506 7.143 1.00 94.69 92 ARG A CA 1
ATOM 728 C C . ARG A 1 92 ? -1.742 9.776 6.262 1.00 94.69 92 ARG A C 1
ATOM 730 O O . ARG A 1 92 ? -1.822 9.804 5.030 1.00 94.69 92 ARG A O 1
ATOM 737 N N . ALA A 1 93 ? -0.789 9.077 6.866 1.00 97.31 93 ALA A N 1
ATOM 738 C CA . ALA A 1 93 ? 0.072 8.195 6.086 1.00 97.31 93 ALA A CA 1
ATOM 739 C C . ALA A 1 93 ? -0.745 7.040 5.481 1.00 97.31 93 ALA A C 1
ATOM 741 O O . ALA A 1 93 ? -1.693 6.559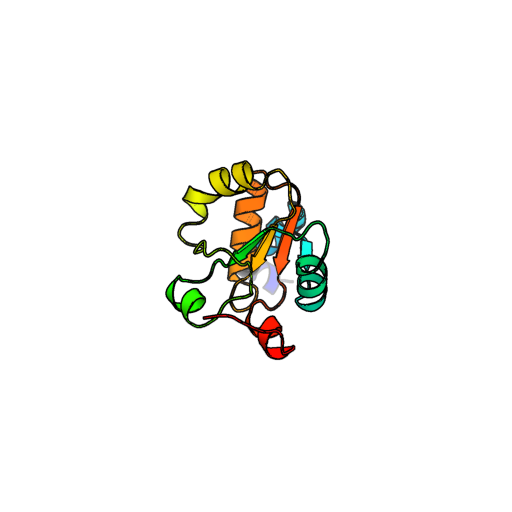 6.093 1.00 97.31 93 ALA A O 1
ATOM 742 N N . VAL A 1 94 ? -0.375 6.578 4.287 1.00 98.19 94 VAL A N 1
ATOM 743 C CA . VAL A 1 94 ? -1.027 5.438 3.628 1.00 98.19 94 VAL A CA 1
ATOM 744 C C . VAL A 1 94 ? -0.051 4.278 3.541 1.00 98.19 94 VAL A C 1
ATOM 746 O O . VAL A 1 94 ? 1.022 4.429 2.969 1.00 98.19 94 VAL A O 1
ATOM 749 N N . ALA A 1 95 ? -0.409 3.117 4.074 1.00 98.44 95 ALA A N 1
ATOM 750 C CA . ALA A 1 95 ? 0.344 1.883 3.897 1.00 98.44 95 ALA A CA 1
ATOM 751 C C . ALA A 1 95 ? -0.359 1.012 2.855 1.00 98.44 95 ALA A C 1
ATOM 753 O O . ALA A 1 95 ? -1.553 0.754 2.965 1.00 98.44 95 ALA A O 1
ATOM 754 N N . VAL A 1 96 ? 0.366 0.557 1.835 1.00 98.56 96 VAL A N 1
ATOM 755 C CA . VAL A 1 96 ? -0.194 -0.286 0.773 1.00 98.56 96 VAL A CA 1
ATOM 756 C C . VAL A 1 96 ? 0.358 -1.693 0.904 1.00 98.56 96 VAL A C 1
ATOM 758 O O . VAL A 1 96 ? 1.574 -1.897 0.860 1.00 98.56 96 VAL A O 1
ATOM 761 N N . ILE A 1 97 ? -0.535 -2.668 1.032 1.00 98.62 97 ILE A N 1
ATOM 762 C CA . ILE A 1 97 ? -0.194 -4.078 1.187 1.00 98.62 97 ILE A CA 1
ATOM 763 C C . ILE A 1 97 ? -0.716 -4.889 0.002 1.00 98.62 97 ILE A C 1
ATOM 765 O O . ILE A 1 97 ? -1.759 -4.605 -0.581 1.00 98.62 97 ILE A O 1
ATOM 769 N N . CYS A 1 98 ? 0.046 -5.906 -0.386 1.00 98.31 98 CYS A N 1
ATOM 770 C CA . CYS A 1 98 ? -0.428 -6.961 -1.272 1.00 98.31 98 CYS A CA 1
ATOM 771 C C . CYS A 1 98 ? 0.072 -8.317 -0.761 1.00 98.31 98 CYS A C 1
ATOM 773 O O . CYS A 1 98 ? 0.505 -8.403 0.382 1.00 98.31 98 CYS A O 1
ATOM 775 N N . GLN A 1 99 ? 0.067 -9.374 -1.580 1.00 98.25 99 GLN A N 1
ATOM 776 C CA . GLN A 1 99 ? 0.509 -10.693 -1.109 1.00 98.25 99 GLN A CA 1
ATOM 777 C C . GLN A 1 99 ? 1.988 -10.713 -0.690 1.00 98.25 99 GLN A C 1
ATOM 779 O O . GLN A 1 99 ? 2.296 -11.172 0.399 1.00 98.25 99 GLN A O 1
ATOM 784 N N . SER A 1 100 ? 2.889 -10.190 -1.530 1.00 97.19 100 SER A N 1
ATOM 785 C CA . SER A 1 100 ? 4.350 -10.309 -1.352 1.00 97.19 100 SER A CA 1
ATOM 786 C C . SER A 1 100 ? 5.122 -8.984 -1.412 1.00 97.19 100 SER A C 1
ATOM 788 O O . SER A 1 100 ? 6.345 -8.970 -1.321 1.00 97.19 100 SER A O 1
ATOM 790 N N . GLY A 1 101 ? 4.435 -7.858 -1.611 1.00 94.38 101 GLY A N 1
ATOM 791 C CA . GLY A 1 101 ? 5.042 -6.529 -1.774 1.00 94.38 101 GLY A CA 1
ATOM 792 C C . GLY A 1 101 ? 5.172 -6.037 -3.227 1.00 94.38 101 GLY A C 1
ATOM 793 O O . GLY A 1 101 ? 5.362 -4.850 -3.455 1.00 94.38 101 GLY A O 1
ATOM 794 N N . ASN A 1 102 ? 5.032 -6.901 -4.240 1.00 93.88 102 ASN A N 1
ATOM 795 C CA . ASN A 1 102 ? 5.251 -6.499 -5.642 1.00 93.88 102 ASN A CA 1
ATOM 796 C C . ASN A 1 102 ? 4.120 -5.634 -6.228 1.00 93.88 102 ASN A C 1
ATOM 798 O O . ASN A 1 102 ? 4.377 -4.601 -6.842 1.00 93.88 102 ASN A O 1
ATOM 802 N N . ARG A 1 103 ? 2.856 -6.036 -6.036 1.00 96.88 103 ARG A N 1
ATOM 803 C CA . ARG A 1 103 ? 1.682 -5.275 -6.513 1.00 96.88 103 ARG A CA 1
ATOM 804 C C . ARG A 1 103 ? 1.521 -3.956 -5.754 1.00 96.88 103 ARG A C 1
ATOM 806 O O . ARG A 1 103 ? 1.118 -2.953 -6.337 1.00 96.88 103 ARG A O 1
ATOM 813 N N . SER A 1 104 ? 1.873 -3.951 -4.471 1.00 97.38 104 SER A N 1
ATOM 814 C CA . SER A 1 104 ? 1.780 -2.770 -3.618 1.00 97.38 104 SER A CA 1
ATOM 815 C C . SER A 1 104 ? 2.778 -1.685 -4.005 1.00 97.38 104 SER A C 1
ATOM 817 O O . SER A 1 104 ? 2.402 -0.531 -3.896 1.00 97.38 104 SER A O 1
ATOM 819 N N . VAL A 1 105 ? 3.950 -1.990 -4.585 1.00 97.00 105 VAL A N 1
ATOM 820 C CA . VAL A 1 105 ? 4.836 -0.946 -5.152 1.00 97.00 105 VAL A CA 1
ATOM 821 C C . VAL A 1 105 ? 4.098 -0.100 -6.195 1.00 97.00 105 VAL A C 1
ATOM 823 O O . VAL A 1 105 ? 4.108 1.128 -6.114 1.00 97.00 105 VAL A O 1
ATOM 826 N N . LYS A 1 106 ? 3.402 -0.746 -7.141 1.00 96.00 106 LYS A N 1
ATOM 827 C CA . LYS A 1 106 ? 2.595 -0.047 -8.156 1.00 96.00 106 LYS A CA 1
ATOM 828 C C . LYS A 1 106 ? 1.464 0.753 -7.514 1.00 96.00 106 LYS A C 1
ATOM 830 O O . LYS A 1 106 ? 1.209 1.889 -7.909 1.00 96.00 106 LYS A O 1
ATOM 835 N N . GLY A 1 107 ? 0.811 0.177 -6.504 1.00 96.94 107 GLY A N 1
ATOM 836 C CA . GLY A 1 107 ? -0.266 0.848 -5.783 1.00 96.94 107 GLY A CA 1
ATOM 837 C C . GLY A 1 107 ? 0.198 2.081 -5.003 1.00 96.94 107 GLY A C 1
ATOM 838 O O . GLY A 1 107 ? -0.392 3.154 -5.125 1.00 96.94 107 GLY A O 1
ATOM 839 N N . SER A 1 108 ? 1.305 1.963 -4.271 1.00 97.81 108 SER A N 1
ATOM 840 C CA . SER A 1 108 ? 1.953 3.064 -3.563 1.00 97.81 108 SER A CA 1
ATOM 841 C C . SER A 1 108 ? 2.351 4.180 -4.522 1.00 97.81 108 SER A C 1
ATOM 843 O O . SER A 1 108 ? 2.083 5.348 -4.251 1.00 97.81 108 SER A O 1
ATOM 845 N N . LEU A 1 109 ? 2.931 3.829 -5.673 1.00 96.44 109 LEU A N 1
ATOM 846 C CA . LEU A 1 109 ? 3.307 4.794 -6.700 1.00 96.44 109 LEU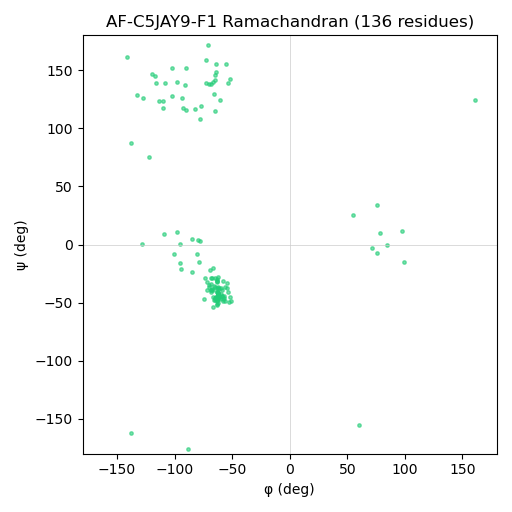 A CA 1
ATOM 847 C C . LEU A 1 109 ? 2.086 5.539 -7.261 1.00 96.44 109 LEU A C 1
ATOM 849 O O . LEU A 1 109 ? 2.133 6.758 -7.427 1.00 96.44 109 LEU A O 1
ATOM 853 N N . ALA A 1 110 ? 0.984 4.830 -7.517 1.00 96.38 110 ALA A N 1
ATOM 854 C CA . ALA A 1 110 ? -0.259 5.432 -7.996 1.00 96.38 110 ALA A CA 1
ATOM 8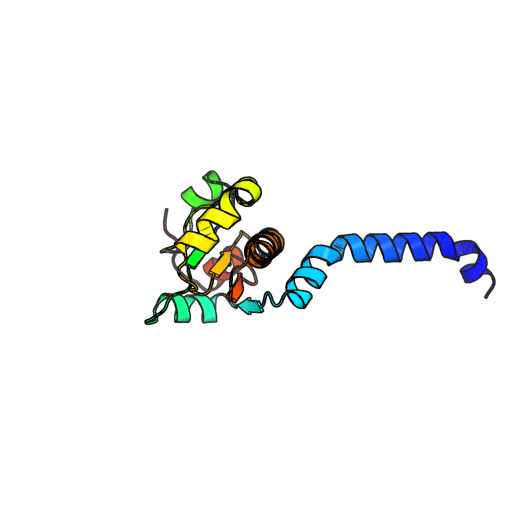55 C C . ALA A 1 110 ? -0.848 6.430 -6.984 1.00 96.38 110 ALA A C 1
ATOM 857 O O . ALA A 1 110 ? -1.241 7.530 -7.368 1.00 96.38 110 ALA A O 1
ATOM 858 N N . LEU A 1 111 ? -0.865 6.082 -5.694 1.00 97.12 111 LEU A N 1
ATOM 859 C CA . LEU A 1 111 ? -1.347 6.974 -4.635 1.00 97.12 111 LEU A CA 1
ATOM 860 C C . LEU A 1 111 ? -0.420 8.172 -4.420 1.00 97.12 111 LEU A C 1
ATOM 862 O O . LEU A 1 111 ? -0.896 9.292 -4.237 1.00 97.12 111 LEU A O 1
ATOM 866 N N . LYS A 1 112 ? 0.898 7.964 -4.499 1.00 96.31 112 LYS A N 1
ATOM 867 C CA . LYS A 1 112 ? 1.880 9.047 -4.391 1.00 96.31 112 LYS A CA 1
ATOM 868 C C . LYS A 1 112 ? 1.719 10.060 -5.527 1.00 96.31 112 LYS A C 1
ATOM 870 O O . LYS A 1 112 ? 1.658 11.256 -5.265 1.00 96.31 112 LYS A O 1
ATOM 875 N N . ARG A 1 113 ? 1.545 9.586 -6.768 1.00 95.31 113 ARG A N 1
ATOM 876 C CA . ARG A 1 113 ? 1.243 10.432 -7.942 1.00 95.31 113 ARG A CA 1
ATOM 877 C C . ARG A 1 113 ? -0.094 11.167 -7.830 1.00 95.31 113 ARG A C 1
ATOM 879 O O . ARG A 1 113 ? -0.219 12.257 -8.367 1.00 95.31 113 ARG A O 1
ATOM 886 N N . ALA A 1 114 ? -1.067 10.597 -7.121 1.00 95.44 114 ALA A N 1
ATOM 887 C CA . ALA A 1 114 ? -2.351 11.241 -6.841 1.00 95.44 114 ALA A CA 1
ATOM 888 C C . ALA A 1 114 ? -2.297 12.271 -5.693 1.00 95.44 114 ALA A C 1
ATOM 890 O O . ALA A 1 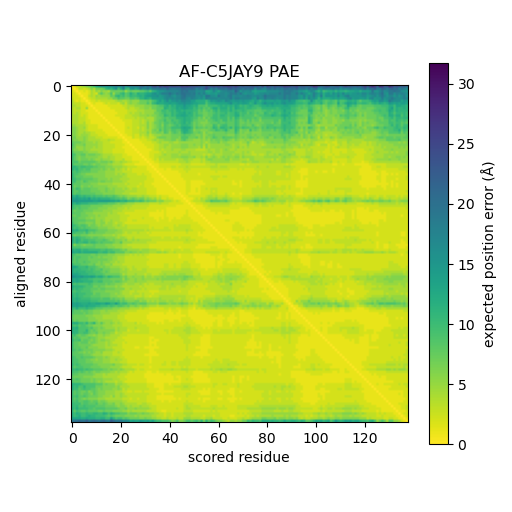114 ? -3.335 12.807 -5.319 1.00 95.44 114 ALA A O 1
ATOM 891 N N . GLY A 1 115 ? -1.118 12.538 -5.117 1.00 95.81 115 GLY A N 1
ATOM 892 C CA . GLY A 1 115 ? -0.926 13.572 -4.096 1.00 95.81 115 GLY A CA 1
ATOM 893 C C . GLY A 1 115 ? -0.939 13.075 -2.648 1.00 95.81 115 GLY A C 1
ATOM 894 O O . GLY A 1 115 ? -0.988 13.889 -1.727 1.00 95.81 115 GLY A O 1
ATOM 895 N N . ALA A 1 116 ? -0.879 11.760 -2.402 1.00 96.75 116 ALA A N 1
ATOM 896 C CA . ALA A 1 116 ? -0.740 11.246 -1.039 1.00 96.75 116 ALA A CA 1
ATOM 897 C C . ALA A 1 116 ? 0.562 11.755 -0.386 1.00 96.75 116 ALA A C 1
ATOM 899 O O . ALA A 1 116 ? 1.663 11.534 -0.898 1.00 96.75 116 ALA A O 1
ATOM 900 N N . LYS A 1 117 ? 0.449 12.407 0.779 1.00 94.62 117 LYS A N 1
ATOM 901 C CA . LYS A 1 117 ? 1.589 13.054 1.453 1.00 94.62 117 LYS A CA 1
ATOM 902 C C . LYS A 1 117 ? 2.661 12.057 1.878 1.00 94.62 117 LYS A C 1
ATOM 904 O O . LYS A 1 117 ? 3.823 12.222 1.511 1.00 94.62 117 LYS A O 1
ATOM 909 N N . LYS A 1 118 ? 2.275 10.996 2.589 1.00 97.06 118 LYS A N 1
ATOM 910 C CA . LYS A 1 118 ? 3.181 9.928 3.023 1.00 97.06 118 LYS A CA 1
ATOM 911 C C . LYS A 1 118 ? 2.633 8.575 2.602 1.00 97.06 118 LYS A C 1
ATOM 913 O O . LYS A 1 118 ? 1.480 8.265 2.890 1.00 97.06 118 LYS A O 1
ATOM 918 N N . VAL A 1 119 ? 3.450 7.793 1.901 1.00 98.12 119 VAL A N 1
ATOM 919 C CA . VAL A 1 119 ? 3.054 6.484 1.378 1.00 98.12 119 VAL A CA 1
ATOM 920 C C . VAL A 1 119 ? 4.123 5.462 1.711 1.00 98.12 119 VAL A C 1
ATOM 922 O O . VAL A 1 119 ? 5.295 5.662 1.395 1.00 98.12 119 VAL A O 1
ATOM 925 N N . TYR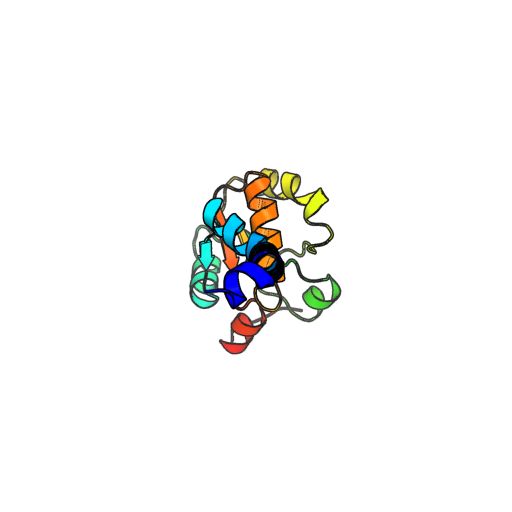 A 1 120 ? 3.691 4.354 2.296 1.00 98.38 120 TYR A N 1
ATOM 926 C CA . TYR A 1 120 ? 4.506 3.188 2.552 1.00 98.38 120 TYR A CA 1
ATOM 927 C C . TYR A 1 120 ? 4.107 2.039 1.630 1.00 98.38 120 TYR A C 1
ATOM 929 O O . TYR A 1 120 ? 2.923 1.775 1.409 1.00 98.38 120 TYR A O 1
ATOM 937 N N . ASN A 1 121 ? 5.099 1.319 1.127 1.00 98.31 121 ASN A N 1
ATOM 938 C CA . ASN A 1 121 ? 4.926 -0.028 0.608 1.00 98.31 121 ASN A CA 1
ATOM 939 C C . ASN A 1 121 ? 5.232 -1.029 1.730 1.00 98.31 121 ASN A C 1
ATOM 941 O O . ASN A 1 121 ? 6.300 -0.973 2.342 1.00 98.31 121 ASN A O 1
ATOM 945 N N . VAL A 1 122 ? 4.306 -1.947 2.007 1.00 98.25 122 VAL A N 1
ATOM 946 C CA . VAL A 1 122 ? 4.497 -2.962 3.051 1.00 98.25 122 VAL A CA 1
ATOM 947 C C . VAL A 1 122 ? 5.416 -4.063 2.524 1.00 98.25 122 VAL A C 1
ATOM 949 O O . VAL A 1 122 ? 5.037 -4.857 1.657 1.00 98.25 122 VAL A O 1
ATOM 952 N N . ALA A 1 123 ? 6.646 -4.097 3.034 1.00 96.44 123 ALA A N 1
ATOM 953 C CA . ALA A 1 123 ? 7.673 -5.031 2.595 1.00 96.44 123 ALA A CA 1
ATOM 954 C C . ALA A 1 123 ? 7.292 -6.477 2.948 1.00 96.44 123 ALA A C 1
ATOM 956 O O . ALA A 1 123 ? 6.922 -6.778 4.080 1.00 96.44 123 ALA A O 1
ATOM 957 N N . GLY A 1 124 ? 7.367 -7.375 1.961 1.00 96.19 124 GLY A N 1
ATOM 958 C CA . GLY A 1 124 ? 6.990 -8.785 2.114 1.00 96.19 124 GLY A CA 1
ATOM 959 C C . GLY A 1 124 ? 5.482 -9.060 2.149 1.00 96.19 124 GLY A C 1
ATOM 960 O O . GLY A 1 124 ? 5.073 -10.218 2.077 1.00 96.19 124 GLY A O 1
ATOM 961 N N . GLY A 1 125 ? 4.651 -8.012 2.186 1.00 97.81 125 GLY A N 1
ATOM 962 C CA . GLY A 1 125 ? 3.199 -8.109 2.077 1.00 97.81 125 GLY A CA 1
ATOM 963 C C . GLY A 1 125 ? 2.530 -8.954 3.167 1.00 97.81 125 GLY A C 1
ATOM 964 O O . GLY A 1 125 ? 3.056 -9.132 4.266 1.00 97.81 125 GLY A O 1
ATOM 965 N N . LEU A 1 126 ? 1.350 -9.486 2.845 1.00 98.06 126 LEU A N 1
ATOM 966 C CA . LEU A 1 126 ? 0.584 -10.343 3.745 1.00 98.06 126 LEU A CA 1
ATOM 967 C C . LEU A 1 126 ? 1.321 -11.651 4.069 1.00 98.06 126 LEU A C 1
ATOM 969 O O . LEU A 1 126 ? 1.208 -12.141 5.187 1.00 98.06 126 LEU A O 1
ATOM 973 N N . SER A 1 127 ? 2.119 -12.190 3.141 1.00 97.88 127 SER A N 1
ATOM 974 C CA . SER A 1 127 ? 2.912 -13.397 3.399 1.00 97.88 127 SER A CA 1
ATOM 975 C C . SER A 1 127 ? 3.847 -13.211 4.598 1.00 97.88 127 SER A C 1
ATOM 977 O O . SER A 1 127 ? 3.885 -14.065 5.479 1.00 97.88 127 SER A O 1
ATOM 979 N N . HIS A 1 128 ? 4.564 -12.084 4.679 1.00 98.06 128 HIS A N 1
ATOM 980 C CA . HIS A 1 128 ? 5.403 -11.788 5.847 1.00 98.06 128 HIS A CA 1
ATOM 981 C C . HIS A 1 128 ? 4.576 -11.466 7.092 1.00 98.06 128 HIS A C 1
ATOM 983 O O . HIS A 1 128 ? 4.977 -11.839 8.188 1.00 98.06 128 HIS A O 1
ATOM 989 N N . TRP A 1 129 ? 3.425 -10.807 6.936 1.00 97.94 129 TRP A N 1
ATOM 990 C CA . TRP A 1 129 ? 2.524 -10.513 8.052 1.00 97.94 129 TRP A CA 1
ATOM 991 C C . TRP A 1 129 ? 2.098 -11.805 8.761 1.00 97.94 129 TRP A C 1
ATOM 993 O O . TRP A 1 129 ? 2.249 -11.937 9.972 1.00 97.94 129 TRP A O 1
ATOM 1003 N N . GLN A 1 130 ? 1.659 -12.796 7.983 1.00 96.81 130 GLN A N 1
ATOM 1004 C CA . GLN A 1 130 ? 1.271 -14.113 8.484 1.00 96.81 130 GLN A CA 1
ATOM 1005 C C . GLN A 1 130 ? 2.467 -14.911 9.012 1.00 96.81 130 GLN A C 1
ATOM 1007 O O . GLN A 1 130 ? 2.353 -15.543 10.057 1.00 96.81 130 GLN A O 1
ATOM 1012 N N . ALA A 1 131 ? 3.619 -14.863 8.334 1.00 97.19 131 ALA A N 1
ATOM 1013 C CA . ALA A 1 131 ? 4.829 -15.559 8.782 1.00 97.19 131 ALA A CA 1
ATOM 1014 C C . ALA A 1 131 ? 5.341 -15.060 10.145 1.00 97.19 131 ALA A C 1
ATOM 1016 O O . ALA A 1 131 ? 5.945 -15.825 10.888 1.00 97.19 131 ALA A O 1
ATOM 1017 N N . GLN A 1 132 ? 5.080 -13.795 10.484 1.00 96.44 132 GLN A N 1
ATOM 1018 C CA . GLN A 1 132 ? 5.390 -13.207 11.792 1.00 96.44 132 GLN A CA 1
ATOM 1019 C C . GLN A 1 132 ? 4.299 -13.472 12.848 1.00 96.44 132 GLN A C 1
ATOM 1021 O O . GLN A 1 132 ? 4.377 -12.957 13.958 1.00 96.44 132 GLN A O 1
ATOM 1026 N N . GLY A 1 133 ? 3.273 -14.266 12.522 1.00 96.31 133 GLY A N 1
ATOM 1027 C CA . GLY A 1 133 ? 2.209 -14.652 13.452 1.00 96.31 133 GLY A CA 1
ATOM 1028 C C . GLY A 1 133 ? 1.141 -13.583 13.686 1.00 96.31 133 GLY A C 1
ATOM 1029 O O . GLY A 1 133 ? 0.302 -13.751 14.568 1.00 96.31 133 GLY A O 1
ATOM 1030 N N . TYR A 1 134 ? 1.132 -12.494 12.912 1.00 96.44 134 TYR A N 1
ATOM 1031 C CA . TYR A 1 134 ? 0.110 -11.464 13.060 1.00 96.44 134 TYR A CA 1
ATOM 1032 C C . TYR A 1 134 ? -1.252 -11.932 12.537 1.00 96.44 134 TYR A C 1
ATOM 1034 O O . TYR A 1 134 ? -1.371 -12.547 11.473 1.00 96.44 134 TYR A O 1
ATOM 1042 N N . THR A 1 135 ? -2.306 -11.581 13.274 1.00 95.12 135 THR A N 1
ATOM 1043 C CA . THR A 1 135 ? -3.679 -11.995 12.975 1.00 95.12 135 THR A CA 1
ATOM 1044 C C . THR A 1 135 ? -4.180 -11.416 11.653 1.00 95.12 135 THR A C 1
ATOM 1046 O O . THR A 1 135 ? -3.950 -10.248 11.326 1.00 95.12 135 THR A O 1
ATOM 1049 N N . VAL A 1 136 ? -4.934 -12.238 10.923 1.00 95.88 136 VAL A N 1
ATOM 1050 C CA . VAL A 1 136 ? -5.731 -11.842 9.759 1.00 95.88 136 VAL A CA 1
ATOM 1051 C C . VAL A 1 136 ? -7.207 -12.139 10.025 1.00 95.88 136 VAL A C 1
ATOM 1053 O O . VAL A 1 136 ? -7.533 -13.101 10.719 1.00 95.88 136 VAL A O 1
ATOM 1056 N N . LEU A 1 137 ? -8.092 -11.306 9.490 1.00 94.19 137 LEU A N 1
ATOM 1057 C CA . LEU A 1 137 ? -9.543 -11.465 9.560 1.00 94.19 137 LEU A CA 1
ATOM 1058 C C . LEU A 1 137 ? -10.080 -12.000 8.234 1.00 94.19 137 LEU A C 1
ATOM 1060 O O . LEU A 1 137 ? -9.473 -11.765 7.190 1.00 94.19 137 LEU A O 1
ATOM 1064 N N . LYS A 1 138 ? -11.202 -12.713 8.290 1.00 86.25 138 LYS A N 1
ATOM 1065 C CA . LYS A 1 138 ? -11.959 -13.173 7.123 1.00 86.25 138 LYS A CA 1
ATOM 1066 C C . LYS A 1 138 ? -13.213 -12.327 6.990 1.00 86.25 138 LYS A C 1
ATOM 1068 O O . LYS A 1 138 ? -13.854 -12.119 8.044 1.00 86.25 138 LYS A O 1
#

pLDDT: mean 94.88, std 3.98, range [67.88, 98.62]